Protein AF-A0A180FZA7-F1 (afdb_monomer_lite)

Sequence (55 aa):
PQNLLLNPSAGVLELYGFGSAKILVAGEPNVSYICLRYYRAPELIFGATNYTTNI

Structure (mmCIF, N/CA/C/O backbone):
data_AF-A0A180FZA7-F1
#
_entry.id   AF-A0A180FZA7-F1
#
loop_
_atom_site.group_PDB
_atom_site.id
_atom_site.type_symbol
_atom_site.label_atom_id
_atom_site.label_alt_id
_atom_site.label_comp_id
_atom_site.label_asym_id
_atom_site.label_entity_id
_atom_site.label_seq_id
_atom_site.pdbx_PDB_ins_code
_atom_site.Cartn_x
_atom_site.Cartn_y
_atom_site.Cartn_z
_atom_site.occupancy
_atom_site.B_iso_or_equiv
_atom_site.auth_seq_id
_atom_site.auth_comp_id
_atom_site.auth_asym_id
_atom_site.auth_atom_id
_atom_site.pdbx_PDB_model_num
ATOM 1 N N . PRO A 1 1 ? 6.500 4.456 -6.808 1.00 81.19 1 PRO A N 1
ATOM 2 C CA . PRO A 1 1 ? 7.428 3.894 -7.819 1.00 81.19 1 PRO A CA 1
ATOM 3 C C . PRO A 1 1 ? 8.737 3.342 -7.243 1.00 81.19 1 PRO A C 1
ATOM 5 O O . PRO A 1 1 ? 9.262 2.393 -7.801 1.00 81.19 1 PRO A O 1
ATOM 8 N N . GLN A 1 2 ? 9.264 3.923 -6.159 1.00 86.81 2 GLN A N 1
ATOM 9 C CA . GLN A 1 2 ? 10.580 3.553 -5.634 1.00 86.81 2 GLN A CA 1
ATOM 10 C C . GLN A 1 2 ? 10.647 2.088 -5.200 1.00 86.81 2 GLN A C 1
ATOM 12 O O . GLN A 1 2 ? 11.643 1.460 -5.498 1.00 86.81 2 GLN A O 1
ATOM 17 N N . ASN A 1 3 ? 9.577 1.526 -4.629 1.00 90.75 3 ASN A N 1
ATOM 18 C CA . ASN A 1 3 ? 9.503 0.146 -4.118 1.00 90.75 3 ASN A CA 1
ATOM 19 C C . ASN A 1 3 ? 9.305 -0.952 -5.193 1.00 90.75 3 ASN A C 1
ATOM 21 O O . ASN A 1 3 ? 8.836 -2.046 -4.880 1.00 90.75 3 ASN A O 1
ATOM 25 N N . LEU A 1 4 ? 9.614 -0.661 -6.460 1.00 93.00 4 LEU A N 1
ATOM 26 C CA . LEU 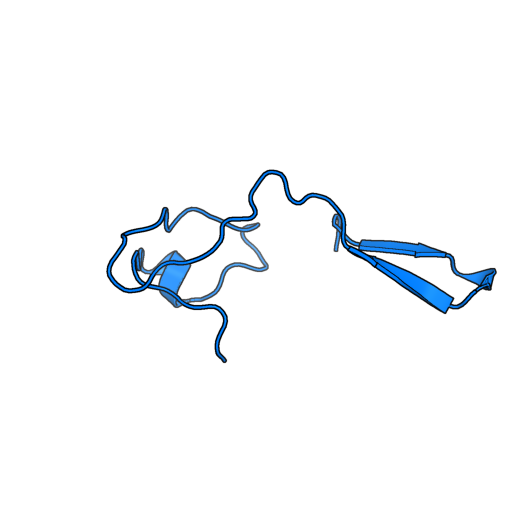A 1 4 ? 9.489 -1.593 -7.585 1.00 93.00 4 LEU A CA 1
ATOM 27 C C . LEU A 1 4 ? 10.880 -1.856 -8.168 1.00 93.00 4 LEU A C 1
ATOM 29 O O . LEU A 1 4 ? 11.502 -0.942 -8.710 1.00 93.00 4 LEU A O 1
ATOM 33 N N . LEU A 1 5 ? 11.365 -3.090 -8.052 1.00 93.75 5 LEU A N 1
ATOM 34 C CA . LEU A 1 5 ? 12.565 -3.555 -8.737 1.00 93.75 5 LEU A CA 1
ATOM 35 C C . LEU A 1 5 ? 12.160 -4.073 -10.118 1.00 93.75 5 LEU A C 1
ATOM 37 O O . LEU A 1 5 ? 11.190 -4.816 -10.251 1.00 93.75 5 LEU A O 1
ATOM 41 N N . LEU A 1 6 ? 12.889 -3.661 -11.151 1.00 94.25 6 LEU A N 1
ATOM 42 C CA . LEU A 1 6 ? 12.608 -4.031 -12.534 1.00 94.25 6 LEU A CA 1
ATOM 43 C C . LEU A 1 6 ? 13.801 -4.774 -13.126 1.00 94.25 6 LEU A C 1
ATOM 45 O O . LEU A 1 6 ? 14.928 -4.287 -13.056 1.00 94.25 6 LEU A O 1
ATOM 49 N N . ASN A 1 7 ? 13.531 -5.907 -13.770 1.00 94.50 7 ASN A N 1
ATOM 50 C CA . ASN A 1 7 ? 14.440 -6.564 -14.701 1.00 94.50 7 ASN A CA 1
ATOM 51 C C . ASN A 1 7 ? 13.898 -6.376 -16.131 1.00 94.50 7 ASN A C 1
ATOM 53 O O . ASN A 1 7 ? 13.040 -7.153 -16.565 1.00 94.50 7 ASN A O 1
ATOM 57 N N . PRO A 1 8 ? 14.376 -5.361 -16.879 1.00 94.25 8 PRO A N 1
ATOM 58 C CA . PRO A 1 8 ? 13.826 -5.017 -18.191 1.00 94.25 8 PRO A CA 1
ATOM 59 C C . PRO A 1 8 ? 13.999 -6.120 -19.235 1.00 94.25 8 PRO A C 1
ATOM 61 O O . PRO A 1 8 ? 13.120 -6.316 -20.066 1.00 94.25 8 PRO A O 1
ATOM 64 N N . SER A 1 9 ? 15.107 -6.861 -19.178 1.00 95.31 9 SER A N 1
ATOM 65 C CA . SER A 1 9 ? 15.422 -7.916 -20.147 1.00 95.31 9 SER A CA 1
ATOM 66 C C . SER A 1 9 ? 14.479 -9.113 -20.036 1.00 95.31 9 SER A C 1
ATOM 68 O O . SER A 1 9 ? 14.177 -9.749 -21.040 1.00 95.31 9 SER A O 1
ATOM 70 N N . ALA A 1 10 ? 14.012 -9.417 -18.822 1.00 95.56 10 ALA A N 1
ATOM 71 C CA . ALA A 1 10 ? 13.065 -10.500 -18.561 1.00 95.56 10 ALA A CA 1
ATOM 72 C C . ALA A 1 10 ? 11.605 -10.020 -18.453 1.00 95.56 10 ALA A C 1
ATOM 74 O O . ALA A 1 10 ? 10.703 -10.843 -18.327 1.00 95.56 10 ALA A O 1
ATOM 75 N N . GLY A 1 11 ? 11.364 -8.702 -18.453 1.00 95.25 11 GLY A N 1
ATOM 76 C CA . GLY A 1 11 ? 10.045 -8.121 -18.188 1.00 95.25 11 GLY A CA 1
ATOM 77 C C . GLY A 1 11 ? 9.519 -8.403 -16.775 1.00 95.25 11 GLY A C 1
ATOM 78 O O . GLY A 1 11 ? 8.312 -8.351 -16.550 1.00 95.25 11 GLY A O 1
ATOM 79 N N . VAL A 1 12 ? 10.403 -8.728 -15.828 1.00 97.00 12 VAL A N 1
ATOM 80 C CA . VAL A 1 12 ? 10.030 -9.096 -14.456 1.00 97.00 12 VAL A CA 1
ATOM 81 C C . VAL A 1 12 ? 10.003 -7.850 -13.575 1.00 97.00 12 VAL A C 1
ATOM 83 O O . VAL A 1 12 ? 10.922 -7.029 -13.613 1.00 97.00 12 VAL A O 1
ATOM 86 N N . LEU A 1 13 ? 8.953 -7.731 -12.763 1.00 96.56 13 LEU A N 1
ATOM 87 C CA . LEU A 1 13 ? 8.818 -6.727 -11.714 1.00 96.56 13 LEU A CA 1
ATOM 88 C C . LEU A 1 13 ? 8.723 -7.430 -10.363 1.00 96.56 13 LEU A C 1
ATOM 90 O O . LEU A 1 13 ? 7.907 -8.332 -10.183 1.00 96.56 13 LEU A O 1
ATOM 94 N N . GLU A 1 14 ? 9.517 -6.967 -9.405 1.00 95.56 14 GLU A N 1
ATOM 95 C CA . GLU A 1 14 ? 9.532 -7.470 -8.035 1.00 95.56 14 GLU A CA 1
ATOM 96 C C . GLU A 1 14 ? 9.240 -6.328 -7.059 1.00 95.56 14 GLU A C 1
ATOM 98 O O . GLU A 1 14 ? 9.783 -5.226 -7.163 1.00 95.56 14 GLU A O 1
ATOM 103 N N . LEU A 1 15 ? 8.355 -6.580 -6.098 1.00 94.50 15 LEU A N 1
ATOM 104 C CA . LEU A 1 15 ? 8.076 -5.639 -5.018 1.00 94.50 15 LEU A CA 1
ATOM 105 C C . LEU A 1 15 ? 9.154 -5.764 -3.942 1.00 94.50 15 LEU A C 1
ATOM 107 O O . LEU A 1 15 ? 9.498 -6.870 -3.531 1.00 94.50 15 LEU A O 1
ATOM 111 N N . TYR A 1 16 ? 9.638 -4.631 -3.439 1.00 93.38 16 TYR A N 1
ATOM 112 C CA . TYR A 1 16 ? 10.548 -4.593 -2.293 1.00 93.38 16 TYR A CA 1
ATOM 113 C C . TYR A 1 16 ? 10.129 -3.516 -1.281 1.00 93.38 16 TYR A C 1
ATOM 115 O O . TYR A 1 16 ? 9.166 -2.780 -1.487 1.00 93.38 16 TYR A O 1
ATOM 123 N N . GLY A 1 17 ? 10.849 -3.415 -0.159 1.00 89.94 17 GLY A N 1
ATOM 124 C CA . GLY A 1 17 ? 10.620 -2.344 0.819 1.00 89.94 17 GLY A CA 1
ATOM 125 C C . GLY A 1 17 ? 9.485 -2.632 1.806 1.00 89.94 17 GLY A C 1
ATOM 126 O O . GLY A 1 17 ? 8.772 -1.721 2.215 1.00 89.94 17 GLY A O 1
ATOM 127 N N . PHE A 1 18 ? 9.344 -3.887 2.236 1.00 93.50 18 PHE A N 1
ATOM 128 C CA . PHE A 1 18 ? 8.329 -4.336 3.200 1.00 93.50 18 PHE A CA 1
ATOM 129 C C . PHE A 1 18 ? 8.564 -3.877 4.653 1.00 93.50 18 PHE A C 1
ATOM 131 O O . PHE A 1 18 ? 7.863 -4.327 5.551 1.00 93.50 18 PHE A O 1
ATOM 138 N N . GLY A 1 19 ? 9.510 -2.968 4.918 1.00 93.75 19 GLY A N 1
ATOM 139 C CA . GLY A 1 19 ? 9.790 -2.478 6.277 1.00 93.75 19 GLY A CA 1
ATOM 140 C C . GLY A 1 19 ? 8.617 -1.733 6.930 1.00 93.75 19 GLY A C 1
ATOM 141 O O . GLY A 1 19 ? 8.555 -1.639 8.150 1.00 93.75 19 GLY A O 1
ATOM 142 N N . SER A 1 20 ? 7.676 -1.231 6.127 1.00 93.06 20 SER A N 1
ATOM 143 C CA . SER A 1 20 ? 6.422 -0.619 6.583 1.00 93.06 20 SER A CA 1
ATOM 144 C C . SER A 1 20 ? 5.196 -1.522 6.398 1.00 93.06 20 SER A C 1
ATOM 146 O O . SER A 1 20 ? 4.078 -1.090 6.681 1.00 93.06 20 SER A O 1
ATOM 148 N N . ALA A 1 21 ? 5.375 -2.750 5.901 1.00 95.06 21 ALA A N 1
ATOM 149 C CA . ALA A 1 21 ? 4.276 -3.681 5.691 1.00 95.06 21 ALA A CA 1
ATOM 150 C C . ALA A 1 21 ? 3.795 -4.256 7.029 1.00 95.06 21 ALA A C 1
ATOM 152 O O . ALA A 1 21 ? 4.587 -4.546 7.925 1.00 95.06 21 ALA A O 1
ATOM 153 N N . LYS A 1 22 ? 2.479 -4.443 7.151 1.00 95.19 22 LYS A N 1
ATOM 154 C CA . LYS A 1 22 ? 1.838 -5.036 8.325 1.00 95.19 22 LYS A CA 1
ATOM 155 C C . LYS A 1 22 ? 0.644 -5.879 7.881 1.00 95.19 22 LYS A C 1
ATOM 157 O O . LYS A 1 22 ? -0.114 -5.459 7.010 1.00 95.19 22 LYS A O 1
ATOM 162 N N . ILE A 1 23 ? 0.469 -7.049 8.495 1.00 96.12 23 ILE A N 1
ATOM 163 C CA . ILE A 1 23 ? -0.756 -7.846 8.353 1.00 96.12 23 ILE A CA 1
ATOM 164 C C . ILE A 1 23 ? -1.864 -7.149 9.146 1.00 96.12 23 ILE A C 1
ATOM 166 O O . ILE A 1 23 ? -1.704 -6.889 10.339 1.00 96.12 23 ILE A O 1
ATOM 170 N N . LEU A 1 24 ? -2.973 -6.828 8.481 1.00 95.31 24 LEU A N 1
ATOM 171 C CA . LEU A 1 24 ? -4.113 -6.173 9.115 1.00 95.31 24 LEU A CA 1
ATOM 172 C C . LEU A 1 24 ? -5.002 -7.216 9.794 1.00 95.31 24 LEU A C 1
ATOM 174 O O . LEU A 1 24 ? -5.464 -8.159 9.153 1.00 95.31 24 LEU A O 1
ATOM 178 N N . VAL A 1 25 ? -5.252 -7.022 11.086 1.00 95.94 25 VAL A N 1
ATOM 179 C CA . VAL A 1 25 ? -6.171 -7.837 11.885 1.00 95.94 25 VAL A CA 1
ATOM 180 C C . VAL A 1 25 ? -7.438 -7.023 12.124 1.00 95.94 25 VAL A C 1
ATOM 182 O O . VAL A 1 25 ? -7.377 -5.857 12.515 1.00 95.94 25 VAL A O 1
ATOM 185 N N . ALA A 1 26 ? -8.600 -7.617 11.852 1.00 93.62 26 ALA A N 1
ATOM 186 C CA . ALA A 1 26 ? -9.878 -6.931 11.999 1.00 93.62 26 ALA A CA 1
ATOM 187 C C . ALA A 1 26 ? -10.096 -6.468 13.451 1.00 93.62 26 ALA A C 1
ATOM 189 O O . ALA A 1 26 ? -9.949 -7.250 14.387 1.00 93.62 26 ALA A O 1
ATOM 190 N N . GLY A 1 27 ? -10.466 -5.197 13.624 1.00 92.75 27 GLY A N 1
ATOM 191 C CA . GLY A 1 27 ? -10.684 -4.578 14.935 1.00 92.75 27 GLY A CA 1
ATOM 192 C C . GLY A 1 27 ? -9.430 -3.990 15.591 1.00 92.75 27 GLY A C 1
ATOM 193 O O . GLY A 1 27 ? -9.566 -3.255 16.568 1.00 92.75 27 GLY A O 1
ATOM 194 N N . GLU A 1 28 ? -8.230 -4.243 15.058 1.00 95.44 28 GLU A N 1
ATOM 195 C CA . GLU A 1 28 ? -7.004 -3.616 15.5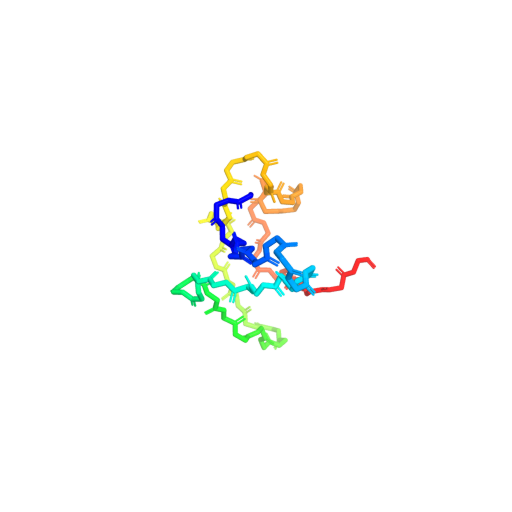57 1.00 95.44 28 GLU A CA 1
ATOM 196 C C . GLU A 1 28 ? -6.745 -2.257 14.886 1.00 95.44 28 GLU A C 1
ATOM 198 O O . GLU A 1 28 ? -6.717 -2.180 13.652 1.00 95.44 28 GLU A O 1
ATOM 203 N N . PRO A 1 29 ? -6.478 -1.188 15.661 1.00 94.12 29 PRO A N 1
ATOM 204 C CA . PRO A 1 29 ? -6.138 0.107 15.095 1.00 94.12 29 PRO A CA 1
ATOM 205 C C . PRO A 1 29 ? -4.723 0.105 14.501 1.00 94.12 29 PRO A C 1
ATOM 207 O O . PRO A 1 29 ? -3.779 -0.470 15.049 1.00 94.12 29 PRO A O 1
ATOM 210 N N . ASN A 1 30 ? -4.558 0.820 13.391 1.00 95.31 30 ASN A N 1
ATOM 211 C CA . ASN A 1 30 ? -3.291 0.984 12.688 1.00 95.31 30 ASN A CA 1
ATOM 212 C C . ASN A 1 30 ? -2.950 2.464 12.485 1.00 95.31 30 ASN A C 1
ATOM 214 O O . ASN A 1 30 ? -3.820 3.333 12.487 1.00 95.31 30 ASN A O 1
ATOM 218 N N . VAL A 1 31 ? -1.661 2.756 12.296 1.00 94.62 31 VAL A N 1
ATOM 219 C CA . VAL A 1 31 ? -1.179 4.124 12.064 1.00 94.62 31 VAL A CA 1
ATOM 220 C C . VAL A 1 31 ? -1.706 4.629 10.719 1.00 94.62 31 VAL A C 1
ATOM 222 O O . VAL A 1 31 ? -1.513 3.979 9.693 1.00 94.62 31 VAL A O 1
ATOM 225 N N . SER A 1 32 ? -2.356 5.792 10.721 1.00 93.50 32 SER A N 1
ATOM 226 C CA . SER A 1 32 ? -2.923 6.425 9.522 1.00 93.50 32 SER A CA 1
ATOM 227 C C . SER A 1 32 ? -1.884 7.202 8.707 1.00 93.50 32 SER A C 1
ATOM 229 O O . SER A 1 32 ? -1.966 7.272 7.480 1.00 93.50 32 SER A O 1
ATOM 231 N N . TYR A 1 33 ? -0.845 7.735 9.363 1.00 93.25 33 TYR A N 1
ATOM 232 C CA . TYR A 1 33 ? 0.299 8.370 8.702 1.00 93.25 33 TYR A CA 1
ATOM 233 C C . TYR A 1 33 ? 1.271 7.319 8.141 1.00 93.25 33 TYR A C 1
ATOM 235 O O . TYR A 1 33 ? 2.408 7.171 8.582 1.00 93.25 33 TYR A O 1
ATOM 243 N N . ILE A 1 34 ? 0.785 6.566 7.158 1.00 92.50 34 ILE A N 1
ATOM 244 C CA . ILE A 1 34 ? 1.507 5.540 6.404 1.00 92.50 34 ILE A CA 1
ATOM 2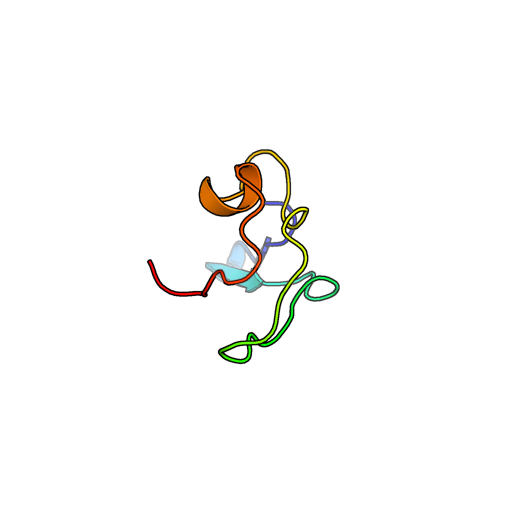45 C C . ILE A 1 34 ? 1.478 5.911 4.911 1.00 92.50 34 ILE A C 1
ATOM 247 O O . ILE A 1 34 ? 0.712 6.782 4.489 1.00 92.50 34 ILE A O 1
ATOM 251 N N . CYS A 1 35 ? 2.315 5.268 4.097 1.00 91.25 35 CYS A N 1
ATOM 252 C CA . CYS A 1 35 ? 2.477 5.529 2.662 1.00 91.25 35 CYS A CA 1
ATOM 253 C C . CYS A 1 35 ? 3.108 6.898 2.325 1.00 91.25 35 CYS A C 1
ATOM 255 O O . CYS A 1 35 ? 3.067 7.861 3.095 1.00 91.25 35 CYS A O 1
ATOM 257 N N . LEU A 1 36 ? 3.713 6.982 1.139 1.00 90.81 36 LEU A N 1
ATOM 258 C CA . LEU A 1 36 ? 4.215 8.231 0.570 1.00 90.81 36 LEU A CA 1
ATOM 259 C C . LEU A 1 36 ? 3.052 9.192 0.288 1.00 90.81 36 LEU A C 1
ATOM 261 O O . LEU A 1 36 ? 1.983 8.765 -0.138 1.00 90.81 36 LEU A O 1
ATOM 265 N N . ARG A 1 37 ? 3.287 10.501 0.453 1.00 89.81 37 ARG A N 1
ATOM 266 C CA . ARG A 1 37 ? 2.254 11.551 0.332 1.00 89.81 37 ARG A CA 1
ATOM 267 C C . ARG A 1 37 ? 1.405 11.434 -0.941 1.00 89.81 37 ARG A C 1
ATOM 269 O O . ARG A 1 37 ? 0.195 11.582 -0.856 1.00 89.81 37 ARG A O 1
ATOM 276 N N . TYR A 1 38 ? 2.024 11.163 -2.089 1.00 92.19 38 TYR A N 1
ATOM 277 C CA . TYR A 1 38 ? 1.334 11.114 -3.386 1.00 92.19 38 TYR A CA 1
ATOM 278 C C . TYR A 1 38 ? 0.548 9.823 -3.647 1.00 92.19 38 TYR A C 1
ATOM 280 O O . TYR A 1 38 ? -0.267 9.793 -4.559 1.00 92.19 38 TYR A O 1
ATOM 288 N N . TYR A 1 39 ? 0.792 8.766 -2.870 1.00 92.69 39 TYR A N 1
ATOM 289 C CA . TYR A 1 39 ? 0.161 7.450 -3.040 1.00 92.69 39 TYR A CA 1
ATOM 290 C C . TYR A 1 39 ? -0.719 7.080 -1.842 1.00 92.69 39 TYR A C 1
ATOM 292 O O . TYR A 1 39 ? -1.093 5.922 -1.667 1.00 92.69 39 TYR A O 1
ATOM 300 N N . ARG A 1 40 ? -0.996 8.047 -0.965 1.00 94.50 40 ARG A N 1
ATOM 301 C CA . ARG A 1 40 ? -1.789 7.831 0.238 1.00 94.50 40 ARG A CA 1
ATOM 302 C C . ARG A 1 40 ? -3.275 7.854 -0.114 1.00 94.50 40 ARG A C 1
ATOM 304 O O . ARG A 1 40 ? -3.744 8.811 -0.723 1.00 94.50 40 ARG A O 1
ATOM 311 N N . ALA A 1 41 ? -3.989 6.815 0.304 1.00 95.62 41 ALA A N 1
ATOM 312 C CA . ALA A 1 41 ? -5.432 6.705 0.137 1.00 95.62 41 ALA A CA 1
ATOM 313 C C . ALA A 1 41 ? -6.181 7.802 0.933 1.00 95.62 41 ALA A C 1
ATOM 315 O O . ALA A 1 41 ? -5.670 8.263 1.963 1.00 95.62 41 ALA A O 1
ATOM 316 N N . PRO A 1 42 ? -7.358 8.263 0.475 1.00 95.31 42 PRO A N 1
ATOM 317 C CA . PRO A 1 42 ? -8.071 9.383 1.091 1.00 95.31 42 PRO A CA 1
ATOM 318 C C . PRO A 1 42 ? -8.429 9.137 2.562 1.00 95.31 42 PRO A C 1
ATOM 320 O O . PRO A 1 42 ? -8.267 10.028 3.391 1.00 95.31 42 PRO A O 1
ATOM 323 N N . GLU A 1 43 ? -8.837 7.928 2.930 1.00 95.12 43 GLU A N 1
ATOM 324 C CA . GLU A 1 43 ? -9.171 7.546 4.302 1.00 95.12 43 GLU A CA 1
ATOM 325 C C . GLU A 1 43 ? -7.978 7.683 5.257 1.00 95.12 43 GLU A C 1
ATOM 327 O O . GLU A 1 43 ? -8.141 8.105 6.402 1.00 95.12 43 GLU A O 1
ATOM 332 N N . LEU A 1 44 ? -6.758 7.430 4.774 1.00 95.19 44 LEU A N 1
ATOM 333 C CA . LEU A 1 44 ? -5.530 7.635 5.545 1.00 95.19 44 LEU A CA 1
ATOM 334 C C . LEU A 1 44 ? -5.228 9.126 5.736 1.00 95.19 44 LEU A C 1
ATOM 336 O O . LEU A 1 44 ? -4.716 9.524 6.781 1.00 95.19 44 LEU A O 1
ATOM 340 N N . ILE A 1 45 ? -5.571 9.965 4.751 1.00 94.88 45 ILE A N 1
ATOM 341 C CA . ILE A 1 45 ? -5.477 11.430 4.868 1.00 94.88 45 ILE A CA 1
ATOM 342 C C . ILE A 1 45 ? -6.463 11.941 5.927 1.00 94.88 45 ILE A C 1
ATOM 344 O O . ILE A 1 45 ? -6.109 12.822 6.708 1.00 94.88 45 ILE A O 1
ATOM 348 N N . PHE A 1 46 ? -7.656 11.345 6.006 1.00 95.81 46 PHE A N 1
ATOM 349 C CA . PHE A 1 46 ? -8.652 11.631 7.044 1.00 95.81 46 PHE A CA 1
ATOM 350 C C . PHE A 1 46 ? -8.350 10.985 8.405 1.00 95.81 46 PHE A C 1
ATOM 352 O O . PHE A 1 46 ? -9.114 11.165 9.350 1.00 95.81 46 PHE A O 1
ATOM 359 N N . GLY A 1 47 ? -7.234 10.264 8.541 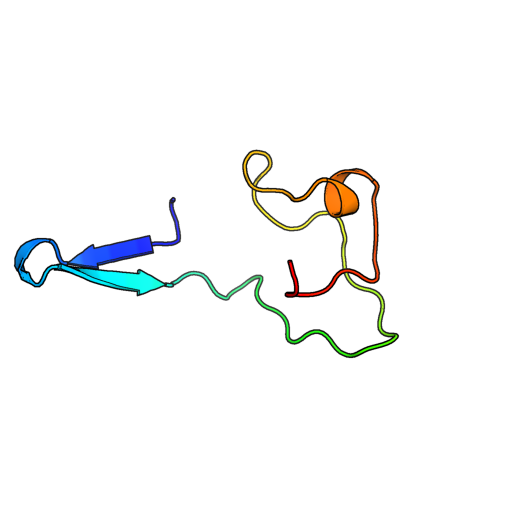1.00 94.56 47 GLY A N 1
ATOM 360 C CA . GLY A 1 47 ? -6.803 9.711 9.821 1.00 94.56 47 GLY A CA 1
ATOM 361 C C . GLY A 1 47 ? -7.465 8.387 10.208 1.00 94.56 47 GLY A C 1
ATOM 362 O O . GLY A 1 47 ? -7.402 8.020 11.379 1.00 94.56 47 GLY A O 1
ATOM 363 N N . ALA A 1 48 ? -8.070 7.655 9.266 1.00 94.94 48 ALA A N 1
ATOM 364 C CA . ALA A 1 48 ? -8.666 6.350 9.541 1.00 94.94 48 ALA A CA 1
ATOM 365 C C . ALA A 1 48 ? -7.627 5.359 10.095 1.00 94.94 48 ALA A C 1
ATOM 367 O O . ALA A 1 48 ? -6.520 5.243 9.571 1.00 94.94 48 ALA A O 1
ATOM 368 N N . THR A 1 49 ? -8.002 4.616 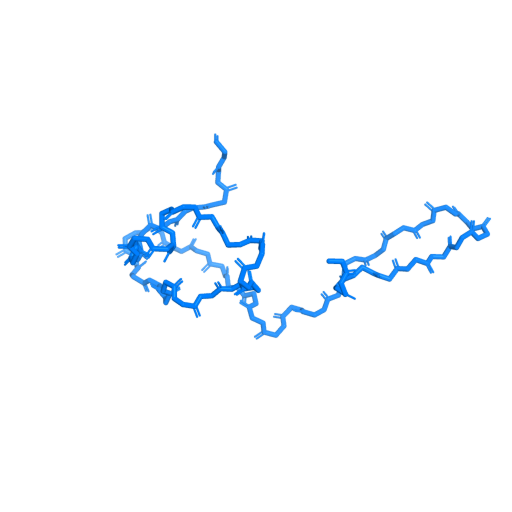11.137 1.00 95.69 49 THR A N 1
ATOM 369 C CA . THR A 1 49 ? -7.149 3.605 11.791 1.00 95.69 49 THR A CA 1
ATOM 370 C C . THR A 1 49 ? -7.576 2.166 11.491 1.00 95.69 49 THR A C 1
ATOM 372 O O . THR A 1 49 ? -6.789 1.244 11.691 1.00 95.69 49 THR A O 1
ATOM 375 N N . ASN A 1 50 ? -8.787 1.976 10.956 1.00 94.62 50 ASN A N 1
ATOM 376 C CA . ASN A 1 50 ? -9.383 0.679 10.614 1.00 94.62 50 ASN A CA 1
ATOM 377 C C . ASN A 1 50 ? -9.542 0.526 9.089 1.00 94.62 50 ASN A C 1
ATOM 379 O O . ASN A 1 50 ? -10.626 0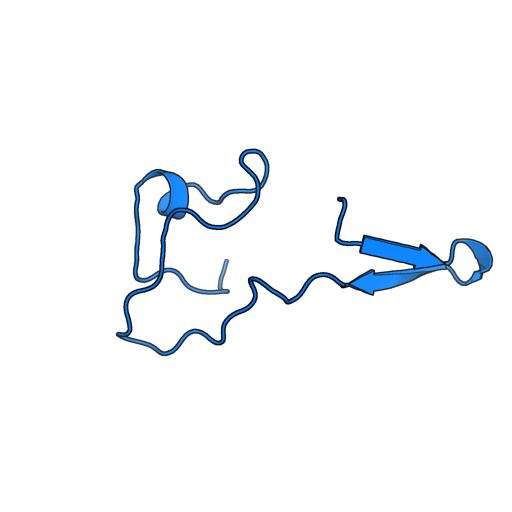.230 8.591 1.00 94.62 50 ASN A O 1
ATOM 383 N N . TYR A 1 51 ? -8.476 0.806 8.342 1.00 93.94 51 TYR A N 1
ATOM 384 C CA . TYR A 1 51 ? -8.425 0.612 6.890 1.00 93.94 51 TYR A CA 1
ATOM 385 C C . TYR A 1 51 ? -8.165 -0.858 6.531 1.00 93.94 51 TYR A C 1
ATOM 387 O O . TYR A 1 51 ? -7.788 -1.662 7.384 1.00 93.94 51 TYR A O 1
ATOM 395 N N . THR A 1 52 ? -8.370 -1.220 5.264 1.00 94.94 52 THR A N 1
ATOM 396 C CA . THR A 1 52 ? -8.208 -2.600 4.773 1.00 94.94 52 THR A CA 1
ATOM 397 C C . THR A 1 52 ? -7.400 -2.629 3.476 1.00 94.94 52 THR A C 1
ATOM 399 O O . THR A 1 52 ? -7.056 -1.584 2.934 1.00 94.94 52 THR A O 1
ATOM 402 N N . THR A 1 53 ? -7.082 -3.824 2.975 1.00 93.88 53 THR A N 1
ATOM 403 C CA . THR A 1 53 ? -6.459 -4.007 1.652 1.00 93.88 53 THR A CA 1
ATOM 404 C C . THR A 1 53 ? -7.480 -4.125 0.515 1.00 93.88 53 THR A C 1
ATOM 406 O O . THR A 1 53 ? -7.078 -4.341 -0.625 1.00 93.88 53 THR A O 1
ATOM 409 N N . ASN A 1 54 ? -8.782 -4.052 0.814 1.00 88.94 54 ASN A N 1
ATOM 410 C CA . ASN A 1 54 ? -9.840 -4.128 -0.192 1.00 88.94 54 ASN A CA 1
ATOM 411 C C . ASN A 1 54 ? -10.037 -2.774 -0.885 1.00 88.94 54 ASN A C 1
ATOM 413 O O . ASN A 1 54 ? -9.790 -1.729 -0.283 1.00 88.94 54 ASN A O 1
ATOM 417 N N . ILE A 1 55 ? -10.489 -2.834 -2.140 1.00 69.62 55 ILE A N 1
ATOM 418 C CA . ILE A 1 55 ? -10.837 -1.685 -2.990 1.00 69.62 55 ILE A CA 1
ATOM 419 C C . ILE A 1 55 ? -12.352 -1.510 -2.988 1.00 69.62 55 ILE A C 1
ATOM 421 O O . ILE A 1 55 ? -13.045 -2.542 -3.144 1.00 69.62 55 ILE A O 1
#

Foldseek 3Di:
DVQWDADPVVRDIDGHDCPVPDDDDAPDFAFLPDDDPVPRDVCSVVGGRRDDPDD

InterPro domains:
  IPR000719 Protein kinase domain [PS50011] (1-55)
  IPR011009 Protein kinase-like domain superfamily [SSF56112] (1-54)
  IPR050591 Glycogen Synthase Kinase-3 [PTHR24057] (1-55)

Organism: Puccinia triticina (isolate 1-1 / race 1 (BBBD)) (NCBI:txid630390)

Radius of gyration: 14.04 Å; chains: 1; bounding box: 26×22×36 Å

pLDDT: mean 93.25, std 4.13, range [69.62, 97.0]

Secondary structure (DSSP, 8-state):
-TTEEEETTTTEEEE--GGG-----TT----SS-S-GGG--HHHHTT-SS--S--